Protein AF-A0A5J4ZX28-F1 (afdb_monomer_lite)

Structure (mmCIF, N/CA/C/O backbone):
data_AF-A0A5J4ZX28-F1
#
_entry.id   AF-A0A5J4ZX28-F1
#
loop_
_atom_site.group_PDB
_atom_site.id
_atom_site.type_symbol
_atom_site.label_atom_id
_atom_site.label_alt_id
_atom_site.label_comp_id
_atom_site.label_asym_id
_atom_site.label_entity_id
_atom_site.label_seq_id
_atom_site.pdbx_PDB_ins_code
_atom_site.Cartn_x
_atom_site.Cartn_y
_atom_site.Cartn_z
_atom_site.occupancy
_atom_site.B_iso_or_equiv
_atom_site.auth_seq_id
_atom_site.auth_comp_id
_atom_site.auth_asym_id
_atom_site.auth_atom_id
_atom_site.pdbx_PDB_model_num
ATOM 1 N N . MET A 1 1 ? 8.515 5.575 8.710 1.00 89.44 1 MET A N 1
ATOM 2 C CA . MET A 1 1 ? 7.646 5.617 7.503 1.00 89.44 1 MET A CA 1
ATOM 3 C C . MET A 1 1 ? 8.429 6.187 6.326 1.00 89.44 1 MET A C 1
ATOM 5 O O . MET A 1 1 ? 9.219 7.100 6.544 1.00 89.44 1 MET A O 1
ATOM 9 N N . LYS A 1 2 ? 8.198 5.712 5.093 1.00 91.31 2 LYS A N 1
ATOM 10 C CA . LYS A 1 2 ? 8.912 6.190 3.888 1.00 91.31 2 LYS A CA 1
ATOM 11 C C . LYS A 1 2 ? 7.958 6.569 2.749 1.00 91.31 2 LYS A C 1
ATOM 13 O O . LYS A 1 2 ? 6.791 6.191 2.759 1.00 91.31 2 LYS A O 1
ATOM 18 N N . SER A 1 3 ? 8.493 7.302 1.781 1.00 92.75 3 SER A N 1
ATOM 19 C CA . SER A 1 3 ? 7.959 7.536 0.434 1.00 92.75 3 SER A CA 1
ATOM 20 C C . SER A 1 3 ? 9.163 7.532 -0.517 1.00 92.75 3 SER A C 1
ATOM 22 O O . SER A 1 3 ? 10.286 7.781 -0.069 1.00 92.75 3 SER A O 1
ATOM 24 N N . GLY A 1 4 ? 8.968 7.169 -1.780 1.00 92.81 4 GLY A N 1
ATOM 25 C CA . GLY A 1 4 ? 10.059 7.068 -2.747 1.00 92.81 4 GLY A CA 1
ATOM 26 C C . GLY A 1 4 ? 9.598 6.525 -4.090 1.00 92.81 4 GLY A C 1
ATOM 27 O O . GLY A 1 4 ? 8.413 6.254 -4.277 1.00 92.81 4 GLY A O 1
ATOM 28 N N . GLU A 1 5 ? 10.544 6.372 -5.010 1.00 94.69 5 GLU A N 1
ATOM 29 C CA . GLU A 1 5 ? 10.268 5.946 -6.380 1.00 94.69 5 GLU A CA 1
ATOM 30 C C . GLU A 1 5 ? 9.653 4.543 -6.446 1.00 94.69 5 GLU A C 1
ATOM 32 O O . GLU A 1 5 ? 10.045 3.617 -5.727 1.00 94.69 5 GLU A O 1
ATOM 37 N N . VAL A 1 6 ? 8.691 4.392 -7.351 1.00 96.00 6 VAL A N 1
ATOM 38 C CA . VAL A 1 6 ? 8.097 3.112 -7.722 1.00 96.00 6 VAL A CA 1
ATOM 39 C C . VAL A 1 6 ? 9.011 2.417 -8.723 1.00 96.00 6 VAL A C 1
ATOM 41 O O . VAL A 1 6 ? 9.373 2.975 -9.760 1.00 96.00 6 VAL A O 1
ATOM 44 N N . VAL A 1 7 ? 9.367 1.165 -8.440 1.00 95.38 7 VAL A N 1
ATOM 45 C CA . VAL A 1 7 ? 10.184 0.361 -9.351 1.00 95.38 7 VAL A CA 1
ATOM 46 C C . VAL A 1 7 ? 9.310 -0.094 -10.518 1.00 95.38 7 VAL A C 1
ATOM 48 O O . VAL A 1 7 ? 8.429 -0.936 -10.359 1.00 95.38 7 VAL A O 1
ATOM 51 N N . THR A 1 8 ? 9.555 0.479 -11.697 1.00 95.38 8 THR A N 1
ATOM 52 C CA . THR A 1 8 ? 8.726 0.263 -12.903 1.00 95.38 8 THR A CA 1
ATOM 53 C C . THR A 1 8 ? 9.358 -0.656 -13.943 1.00 95.38 8 THR A C 1
ATOM 55 O O . THR A 1 8 ? 8.725 -0.989 -14.942 1.00 95.38 8 THR A O 1
ATOM 58 N N . GLU A 1 9 ? 10.598 -1.078 -13.712 1.00 96.50 9 GLU A N 1
ATOM 59 C CA . GLU A 1 9 ? 11.322 -1.984 -14.599 1.00 96.50 9 GLU A CA 1
ATOM 60 C C . GLU A 1 9 ? 10.996 -3.438 -14.253 1.00 96.50 9 GLU A C 1
ATOM 62 O O . GLU A 1 9 ? 11.308 -3.915 -13.157 1.00 96.50 9 GLU A O 1
ATOM 67 N N . GLU A 1 10 ? 10.381 -4.144 -15.200 1.00 96.50 10 GLU A N 1
ATOM 68 C CA . GLU A 1 10 ? 10.044 -5.558 -15.059 1.00 96.50 10 GLU A CA 1
ATOM 69 C C . GLU A 1 10 ? 11.309 -6.405 -14.829 1.00 96.50 10 GLU A C 1
ATOM 71 O O . GLU A 1 10 ? 12.354 -6.189 -15.445 1.00 96.50 10 GLU A O 1
ATOM 76 N N . GLY A 1 11 ? 11.230 -7.359 -13.900 1.00 95.56 11 GLY A N 1
ATOM 77 C CA . GLY A 1 11 ? 12.352 -8.227 -13.526 1.00 95.56 11 GLY A CA 1
ATOM 78 C C . GLY A 1 11 ? 13.293 -7.659 -12.457 1.00 95.56 11 GLY A C 1
ATOM 79 O O . GLY A 1 11 ? 14.126 -8.406 -11.939 1.00 95.56 11 GLY A O 1
ATOM 80 N N . LYS A 1 12 ? 13.159 -6.384 -12.059 1.00 96.81 12 LYS A N 1
ATOM 81 C CA . LYS A 1 12 ? 13.876 -5.860 -10.885 1.00 96.81 12 LYS A CA 1
ATOM 82 C C . LYS A 1 12 ? 13.208 -6.298 -9.574 1.00 96.81 12 LYS A C 1
ATOM 84 O O . LYS A 1 12 ? 11.982 -6.428 -9.520 1.00 96.81 12 LYS A O 1
ATOM 89 N N . PRO A 1 13 ? 13.983 -6.474 -8.484 1.00 94.50 13 PRO A N 1
ATOM 90 C CA . PRO A 1 13 ? 13.411 -6.616 -7.153 1.00 94.50 13 PRO A CA 1
ATOM 91 C C . PRO A 1 13 ? 12.467 -5.454 -6.858 1.00 94.50 13 PRO A C 1
ATOM 93 O O . PRO A 1 13 ? 12.797 -4.302 -7.143 1.00 94.50 13 PRO A O 1
ATOM 96 N N . TRP A 1 14 ? 11.319 -5.770 -6.265 1.00 92.69 14 TRP A N 1
ATOM 97 C CA . TRP A 1 14 ? 10.286 -4.795 -5.906 1.00 92.69 14 TRP A CA 1
ATOM 98 C C . TRP A 1 14 ? 9.559 -4.137 -7.084 1.00 92.69 14 TRP A C 1
ATOM 100 O O . TRP A 1 14 ? 8.841 -3.162 -6.862 1.00 92.69 14 TRP A O 1
ATOM 110 N N . TYR A 1 15 ? 9.690 -4.676 -8.305 1.00 95.81 15 TYR A N 1
ATOM 111 C CA . TYR A 1 15 ? 8.867 -4.265 -9.443 1.00 95.81 15 TYR A CA 1
ATOM 112 C C . TYR A 1 15 ? 7.376 -4.271 -9.079 1.00 95.81 15 TYR A C 1
A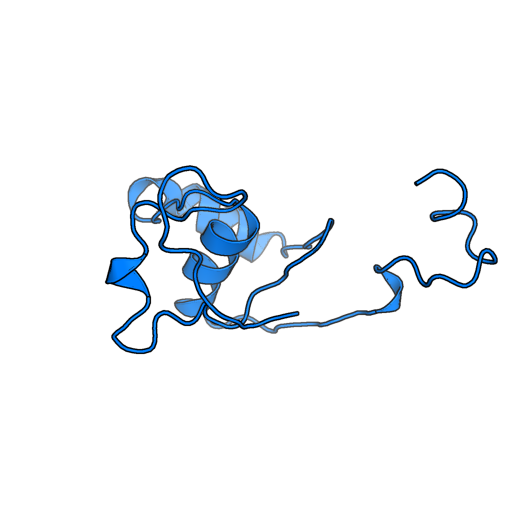TOM 114 O O . TYR A 1 15 ? 6.870 -5.248 -8.526 1.00 95.81 15 TYR A O 1
ATOM 122 N N . GLU A 1 16 ? 6.689 -3.173 -9.387 1.00 96.44 16 GLU A N 1
ATOM 123 C CA . GLU A 1 16 ? 5.256 -3.004 -9.160 1.00 96.44 16 GLU A CA 1
ATOM 124 C C . GLU A 1 16 ? 4.518 -3.034 -10.509 1.00 96.44 16 GLU A C 1
ATOM 126 O O . GLU A 1 16 ? 4.594 -2.061 -11.260 1.00 96.44 16 GLU A O 1
ATOM 131 N N . PRO A 1 17 ? 3.796 -4.117 -10.851 1.00 96.25 17 PRO A N 1
ATOM 132 C CA . PRO A 1 17 ? 3.094 -4.246 -12.130 1.00 96.25 17 PRO A CA 1
ATOM 133 C C . PRO A 1 17 ? 2.067 -3.139 -12.388 1.00 96.25 17 PRO A C 1
ATOM 135 O O . PRO A 1 17 ? 1.816 -2.766 -13.534 1.00 96.25 17 PRO A O 1
ATOM 138 N N . GLU A 1 18 ? 1.477 -2.582 -11.330 1.00 95.75 18 GLU A N 1
ATOM 139 C CA . GLU A 1 18 ? 0.489 -1.510 -11.420 1.00 95.75 18 GLU A CA 1
ATOM 140 C C . GLU A 1 18 ? 1.091 -0.131 -11.124 1.00 95.75 18 GLU A C 1
ATOM 142 O O . GLU A 1 18 ? 0.387 0.778 -10.681 1.00 95.75 18 GLU A O 1
ATOM 147 N N . TRP A 1 19 ? 2.385 0.056 -11.419 1.00 94.69 19 TRP A N 1
ATOM 148 C CA . TRP A 1 19 ? 3.127 1.297 -11.165 1.00 94.69 19 TRP A CA 1
ATOM 149 C C . TRP A 1 19 ? 2.460 2.555 -11.739 1.00 94.69 19 TRP A C 1
ATOM 151 O O . TRP A 1 19 ? 2.621 3.652 -11.208 1.00 94.69 19 TRP A O 1
ATOM 161 N N . TRP A 1 20 ? 1.686 2.410 -12.815 1.00 93.06 20 TRP A N 1
ATOM 162 C CA . TRP A 1 20 ? 0.977 3.507 -13.475 1.00 93.06 20 TRP A CA 1
ATOM 163 C C . TRP A 1 20 ? -0.148 4.107 -12.616 1.00 93.06 20 TRP A C 1
ATOM 165 O O . TRP A 1 20 ? -0.649 5.183 -12.930 1.00 93.06 20 TRP A O 1
ATOM 175 N N . LYS A 1 21 ? -0.541 3.446 -11.519 1.00 94.06 21 LYS A N 1
ATOM 176 C CA . LYS A 1 21 ? -1.548 3.946 -10.568 1.00 94.06 21 LYS A CA 1
ATOM 177 C C . LYS A 1 21 ? -0.990 4.921 -9.531 1.00 94.06 21 LYS A C 1
ATOM 179 O O . LYS A 1 21 ? -1.771 5.558 -8.831 1.00 94.06 21 LYS A O 1
ATOM 184 N N . PHE A 1 22 ? 0.331 5.067 -9.433 1.00 92.94 22 PHE A N 1
ATOM 185 C CA . PHE A 1 22 ? 1.000 5.908 -8.430 1.00 92.94 22 PHE A CA 1
ATOM 186 C C . PHE A 1 22 ? 1.270 7.338 -8.929 1.00 92.94 22 PHE A C 1
ATOM 188 O O . PHE A 1 22 ? 2.209 7.998 -8.485 1.00 92.94 22 PHE A O 1
ATOM 195 N N . GLY A 1 23 ? 0.432 7.813 -9.853 1.00 87.88 23 GLY A N 1
ATOM 196 C CA . GLY A 1 23 ? 0.533 9.141 -10.453 1.00 87.88 23 GLY A CA 1
ATOM 197 C C . GLY A 1 23 ? 1.710 9.298 -11.417 1.00 87.88 23 GLY A C 1
ATOM 198 O O . GLY A 1 23 ? 2.514 8.386 -11.623 1.00 87.88 23 GLY A O 1
ATOM 199 N N . ASP A 1 24 ? 1.805 10.488 -12.006 1.00 87.81 24 ASP A N 1
ATOM 200 C CA . ASP A 1 24 ? 2.779 10.790 -13.063 1.00 87.81 24 ASP A CA 1
ATOM 201 C C . ASP A 1 24 ? 4.226 10.781 -12.553 1.00 87.81 24 ASP A C 1
ATOM 203 O O . ASP A 1 24 ? 5.133 10.335 -13.255 1.00 87.81 24 ASP A O 1
ATOM 207 N N . GLU A 1 25 ? 4.437 11.205 -11.304 1.00 86.94 25 GLU A N 1
ATOM 208 C CA . GLU A 1 25 ? 5.748 11.181 -10.641 1.00 86.94 25 GLU A CA 1
ATOM 209 C C . GLU A 1 25 ? 6.179 9.772 -10.210 1.00 86.94 25 GLU A C 1
ATOM 211 O O . GLU A 1 25 ? 7.309 9.599 -9.759 1.00 86.94 25 GLU A O 1
ATOM 216 N N . LYS A 1 26 ? 5.293 8.766 -10.315 1.00 89.50 26 LYS A N 1
ATOM 217 C CA . LYS A 1 26 ? 5.557 7.365 -9.944 1.00 89.50 26 LYS A CA 1
ATOM 218 C C . LYS A 1 26 ? 6.220 7.250 -8.573 1.00 89.50 26 LYS A C 1
ATOM 220 O O . LYS A 1 26 ? 7.226 6.563 -8.401 1.00 89.50 26 LYS A O 1
ATOM 225 N N . THR A 1 27 ? 5.655 7.951 -7.597 1.00 93.06 27 THR A N 1
ATOM 226 C CA . THR A 1 27 ? 6.158 7.980 -6.225 1.00 93.06 27 THR A CA 1
ATOM 227 C C . THR A 1 27 ? 5.154 7.292 -5.313 1.00 93.06 27 THR A C 1
ATOM 229 O O . THR A 1 27 ? 3.967 7.617 -5.309 1.00 93.06 27 THR A O 1
ATOM 232 N N . TYR A 1 28 ? 5.620 6.334 -4.512 1.00 92.50 28 TYR A N 1
ATOM 233 C CA . TYR A 1 28 ? 4.788 5.714 -3.492 1.00 92.50 28 TYR A CA 1
ATOM 234 C C . TYR A 1 28 ? 4.308 6.774 -2.501 1.00 92.50 28 TYR A C 1
ATOM 236 O O . TYR A 1 28 ? 5.102 7.561 -1.977 1.00 92.50 28 TYR A O 1
ATOM 244 N N . PHE A 1 29 ? 3.023 6.738 -2.157 1.00 91.94 29 PHE A N 1
ATOM 245 C CA . PHE A 1 29 ? 2.503 7.489 -1.017 1.00 91.94 29 PHE A CA 1
ATOM 246 C C . PHE A 1 29 ? 3.250 7.126 0.268 1.00 91.94 29 PHE A C 1
ATOM 248 O O . PHE A 1 29 ? 3.874 6.069 0.379 1.00 91.94 29 PHE A O 1
ATOM 255 N N . ARG A 1 30 ? 3.174 7.998 1.275 1.00 92.25 30 ARG A N 1
ATOM 256 C CA . ARG A 1 30 ? 3.830 7.742 2.556 1.00 92.25 30 ARG A CA 1
ATOM 257 C C . ARG A 1 30 ? 3.202 6.525 3.242 1.00 92.25 30 ARG A C 1
ATOM 259 O O . ARG A 1 30 ? 2.033 6.562 3.605 1.00 92.25 30 ARG A O 1
ATOM 266 N N . HIS A 1 31 ? 3.987 5.473 3.451 1.00 93.56 31 HIS A N 1
ATOM 267 C CA . HIS A 1 31 ? 3.537 4.210 4.046 1.00 93.56 31 HIS A CA 1
ATOM 268 C C . HIS A 1 31 ? 4.504 3.713 5.129 1.00 93.56 31 HIS A C 1
ATOM 270 O O . HIS A 1 31 ? 5.639 4.194 5.278 1.00 93.56 31 HIS A O 1
ATOM 276 N N . ALA A 1 32 ? 4.027 2.765 5.935 1.00 93.25 32 ALA A N 1
ATOM 277 C CA . ALA A 1 32 ? 4.808 2.101 6.969 1.00 93.25 32 ALA A CA 1
ATOM 278 C C . ALA A 1 32 ? 5.697 1.020 6.341 1.00 93.25 32 ALA A C 1
ATOM 280 O O . ALA A 1 32 ? 5.373 -0.159 6.363 1.00 93.25 32 ALA A O 1
ATOM 281 N N . ALA A 1 33 ? 6.806 1.452 5.749 1.00 87.00 33 ALA A N 1
ATOM 282 C CA . ALA A 1 33 ? 7.797 0.541 5.205 1.00 87.00 33 ALA A CA 1
ATOM 283 C C . ALA A 1 33 ? 8.721 -0.023 6.279 1.00 87.00 33 ALA A C 1
ATOM 285 O O . ALA A 1 33 ? 9.139 0.699 7.188 1.00 87.00 33 ALA A O 1
ATOM 286 N N . GLY A 1 34 ? 9.113 -1.278 6.093 1.00 80.25 34 GLY A N 1
ATOM 287 C CA . GLY A 1 34 ? 9.998 -2.004 6.992 1.00 80.25 34 GLY A CA 1
ATOM 288 C C . GLY A 1 34 ? 9.433 -3.381 7.301 1.00 80.25 34 GLY A C 1
ATOM 289 O O . GLY A 1 34 ? 8.591 -3.898 6.578 1.00 80.25 34 GLY A O 1
ATOM 290 N N . SER A 1 35 ? 9.908 -3.972 8.388 1.00 80.38 35 SER A N 1
ATOM 291 C CA . SER A 1 35 ? 9.537 -5.323 8.814 1.00 80.38 35 SER A CA 1
ATOM 292 C C . SER A 1 35 ? 8.297 -5.376 9.712 1.00 80.38 35 SER A C 1
ATOM 294 O O . SER A 1 35 ? 7.831 -6.469 10.027 1.00 80.38 35 SER A O 1
ATOM 296 N N . LEU A 1 36 ? 7.768 -4.229 10.153 1.00 87.44 36 LEU A N 1
ATOM 297 C CA . LEU A 1 36 ? 6.638 -4.180 11.077 1.00 87.44 36 LEU A CA 1
ATOM 298 C C . LEU A 1 36 ? 5.766 -2.941 10.857 1.00 87.44 36 LEU A C 1
ATOM 300 O O . LEU A 1 36 ? 6.250 -1.810 10.848 1.00 87.44 36 LEU A O 1
ATOM 304 N N . PHE A 1 37 ? 4.457 -3.163 10.796 1.00 91.94 37 PHE A N 1
ATOM 305 C CA . PHE A 1 37 ? 3.436 -2.140 10.981 1.00 91.94 37 PHE A CA 1
ATOM 306 C C . PHE A 1 37 ? 2.386 -2.655 11.970 1.00 91.94 37 PHE A C 1
ATOM 308 O O . PHE A 1 37 ? 2.117 -3.853 12.051 1.00 91.94 37 PHE A O 1
ATOM 315 N N . ILE A 1 38 ? 1.797 -1.747 12.747 1.00 93.62 38 ILE A N 1
ATOM 316 C CA . ILE A 1 38 ? 0.793 -2.076 13.763 1.00 93.62 38 ILE A CA 1
ATOM 317 C C . ILE A 1 38 ? -0.481 -1.307 13.436 1.00 93.62 38 ILE A C 1
ATOM 319 O O . ILE A 1 38 ? -0.455 -0.090 13.263 1.00 93.62 38 ILE A O 1
ATOM 323 N N . L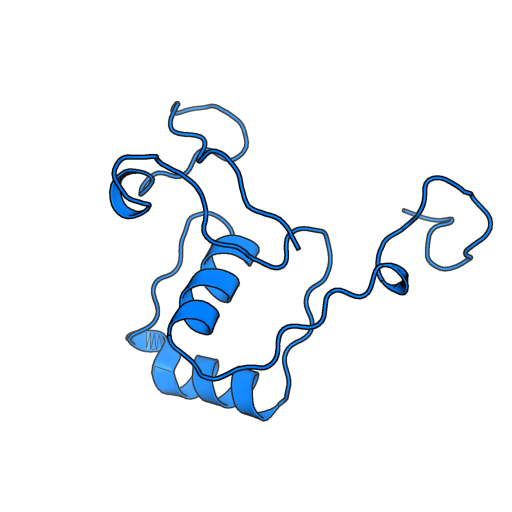EU A 1 39 ? -1.603 -2.021 13.375 1.00 95.94 39 LEU A N 1
ATOM 324 C CA . LEU A 1 39 ? -2.925 -1.440 13.166 1.00 95.94 39 LEU A CA 1
ATOM 325 C C . LEU A 1 39 ? -3.760 -1.573 14.438 1.00 95.94 39 LEU A C 1
ATOM 327 O O . LEU A 1 39 ? -3.714 -2.588 15.135 1.00 95.94 39 LEU A O 1
ATOM 331 N N . SER A 1 40 ? -4.564 -0.552 14.732 1.00 97.62 40 SER A N 1
ATOM 332 C CA . SER A 1 40 ? -5.549 -0.642 15.809 1.00 97.62 40 SER A CA 1
ATOM 333 C C . SER A 1 40 ? -6.644 -1.650 15.448 1.00 97.62 40 SER A C 1
ATOM 335 O O . SER A 1 40 ? -6.945 -1.872 14.273 1.00 97.62 40 SER A O 1
ATOM 337 N N . LYS A 1 41 ? -7.299 -2.227 16.463 1.00 98.19 41 LYS A N 1
ATOM 338 C CA . LYS A 1 41 ? -8.398 -3.188 16.268 1.00 98.19 41 LYS A CA 1
ATOM 339 C C . LYS A 1 41 ? -9.468 -2.667 15.300 1.00 98.19 41 LYS A C 1
ATOM 341 O O . LYS A 1 41 ? -9.924 -3.415 14.441 1.00 98.19 41 LYS A O 1
ATOM 346 N N . ASN A 1 42 ? -9.831 -1.391 15.413 1.00 97.81 42 ASN A N 1
ATOM 347 C CA . ASN A 1 42 ? -10.862 -0.782 14.574 1.00 97.81 42 ASN A CA 1
ATOM 348 C C . ASN A 1 42 ? -10.425 -0.698 13.104 1.00 97.81 42 ASN A C 1
ATOM 350 O O . ASN A 1 42 ? -11.230 -0.971 12.219 1.00 97.81 42 ASN A O 1
ATOM 354 N N . LEU A 1 43 ? -9.152 -0.377 12.838 1.00 97.50 43 LEU A N 1
ATOM 355 C CA . LEU A 1 43 ? -8.615 -0.352 11.474 1.00 97.50 43 LEU A CA 1
ATOM 356 C C . LEU A 1 43 ? -8.554 -1.759 10.873 1.00 97.50 43 LEU A C 1
ATOM 358 O O . LEU A 1 43 ? -8.946 -1.947 9.726 1.00 97.50 43 LEU A O 1
ATOM 362 N N . VAL A 1 44 ? -8.153 -2.765 11.658 1.00 97.56 44 VAL A N 1
ATOM 363 C CA . VAL A 1 44 ? -8.168 -4.170 11.213 1.00 97.56 44 VAL A CA 1
ATOM 364 C C . VAL A 1 44 ? -9.589 -4.624 10.871 1.00 97.56 44 VAL A C 1
ATOM 366 O O . VAL A 1 44 ? -9.813 -5.236 9.829 1.00 97.56 44 VAL A O 1
ATOM 369 N N . GLN A 1 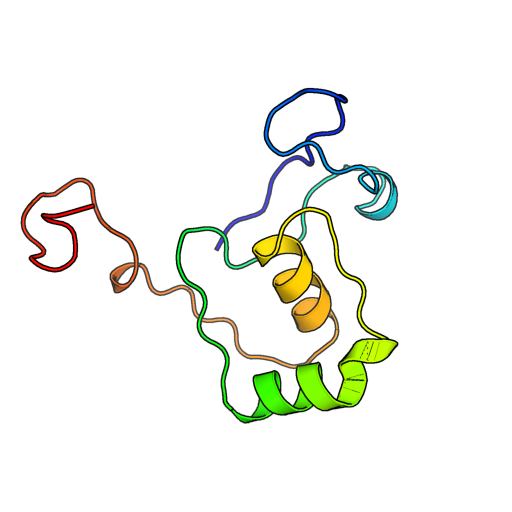45 ? -10.570 -4.293 11.714 1.00 98.06 45 GLN A N 1
ATOM 370 C CA . GLN A 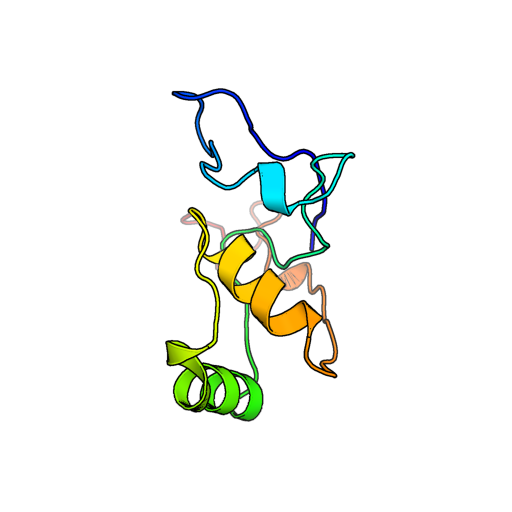1 45 ? -11.976 -4.605 11.444 1.00 98.06 45 GLN A CA 1
ATOM 371 C C . GLN A 1 45 ? -12.487 -3.901 10.186 1.00 98.06 45 GLN A C 1
ATOM 373 O O . GLN A 1 45 ? -13.160 -4.536 9.376 1.00 98.06 45 GLN A O 1
ATOM 378 N N . TYR A 1 46 ? -12.141 -2.625 9.994 1.00 97.00 46 TYR A N 1
ATOM 379 C CA . TYR A 1 46 ? -12.495 -1.875 8.791 1.00 97.00 46 TYR A CA 1
ATOM 380 C C . TYR A 1 46 ? -11.947 -2.546 7.527 1.00 97.00 46 TYR A C 1
ATOM 382 O O . TYR A 1 46 ? -12.705 -2.765 6.582 1.00 97.00 46 TYR A O 1
ATOM 390 N N . VAL A 1 47 ? -10.665 -2.926 7.532 1.00 97.00 47 VAL A N 1
ATOM 391 C CA . VAL A 1 47 ? -10.029 -3.632 6.410 1.00 97.00 47 VAL A CA 1
ATOM 392 C C . VAL A 1 47 ? -10.731 -4.958 6.131 1.00 97.00 47 VAL A C 1
ATOM 394 O O . VAL A 1 47 ? -11.062 -5.244 4.986 1.00 97.00 47 VAL A O 1
ATOM 397 N N . ASN A 1 48 ? -11.025 -5.746 7.168 1.00 97.56 48 ASN A N 1
ATOM 398 C CA . ASN A 1 48 ? -11.694 -7.035 7.009 1.00 97.56 48 ASN A CA 1
ATOM 399 C C . ASN A 1 48 ? -13.101 -6.896 6.398 1.00 97.56 48 ASN A C 1
ATOM 401 O O . ASN A 1 48 ? -13.431 -7.598 5.443 1.00 97.56 48 ASN A O 1
ATOM 405 N N . ILE A 1 49 ? -13.910 -5.966 6.920 1.00 98.19 49 ILE A N 1
ATOM 406 C CA . ILE A 1 49 ? -15.286 -5.716 6.455 1.00 98.19 49 ILE A CA 1
ATOM 407 C C . ILE A 1 49 ? -15.302 -5.240 4.997 1.00 98.19 49 ILE A C 1
ATOM 409 O O . ILE A 1 49 ? -16.160 -5.660 4.227 1.00 98.19 49 ILE A O 1
ATOM 413 N N . ASN A 1 50 ? -14.353 -4.385 4.612 1.00 97.25 50 ASN A N 1
ATOM 414 C CA . ASN A 1 50 ? -14.324 -3.751 3.292 1.00 97.25 50 ASN A CA 1
ATOM 415 C C . ASN A 1 50 ? -13.358 -4.428 2.311 1.00 97.25 50 ASN A C 1
ATOM 417 O O . ASN A 1 50 ? -13.105 -3.880 1.242 1.00 97.25 50 ASN A O 1
ATOM 421 N N . SER A 1 51 ? -12.828 -5.605 2.650 1.00 96.25 51 SER A N 1
ATOM 422 C CA . SER A 1 51 ? -11.753 -6.283 1.912 1.00 96.25 51 SER A CA 1
ATOM 423 C C . SER A 1 51 ? -12.018 -6.433 0.411 1.00 96.25 51 SER A C 1
ATOM 425 O O . SER A 1 51 ? -11.103 -6.258 -0.385 1.00 96.25 51 SER A O 1
ATOM 427 N N . ALA A 1 52 ? -13.270 -6.665 0.006 1.00 97.38 52 ALA A N 1
ATOM 428 C CA . ALA A 1 52 ? -13.656 -6.775 -1.404 1.00 97.38 52 ALA A CA 1
ATOM 429 C C . ALA A 1 52 ? -13.483 -5.472 -2.213 1.00 97.38 52 ALA A C 1
ATOM 431 O O . ALA A 1 52 ? -13.330 -5.524 -3.432 1.00 97.38 52 ALA A O 1
ATOM 432 N N . SER A 1 53 ? -13.510 -4.314 -1.551 1.00 96.12 53 SER A N 1
ATOM 433 C CA . SER A 1 53 ? -13.357 -2.991 -2.172 1.00 96.12 53 SER A CA 1
ATOM 434 C C . SER A 1 53 ? -11.922 -2.463 -2.100 1.00 96.12 53 SER A C 1
ATOM 436 O O . SER A 1 53 ? -11.620 -1.423 -2.686 1.00 96.12 53 SER A O 1
ATOM 438 N N . LEU A 1 54 ? -11.043 -3.135 -1.353 1.00 96.06 54 LEU A N 1
ATOM 439 C CA . LEU A 1 54 ? -9.673 -2.697 -1.123 1.00 96.06 54 LEU A CA 1
ATOM 440 C C . LEU A 1 54 ? -8.734 -3.256 -2.192 1.00 96.06 54 LEU A C 1
ATOM 442 O O . LEU A 1 54 ? -8.782 -4.431 -2.553 1.00 96.06 54 LEU A O 1
ATOM 446 N N . LYS A 1 55 ? -7.860 -2.391 -2.711 1.00 95.31 55 LYS A N 1
ATOM 447 C CA . LYS A 1 55 ? -6.890 -2.769 -3.734 1.00 95.31 55 LYS A CA 1
ATOM 448 C C . LYS A 1 55 ? -5.626 -3.336 -3.092 1.00 95.31 55 LYS A C 1
ATOM 450 O O . LYS A 1 55 ? -4.976 -2.649 -2.311 1.00 95.31 55 LYS A O 1
ATOM 455 N N . ASN A 1 56 ? -5.254 -4.551 -3.482 1.00 96.25 56 ASN A N 1
ATOM 456 C CA . ASN A 1 56 ? -3.942 -5.121 -3.177 1.00 96.25 56 ASN A CA 1
ATOM 457 C C . ASN A 1 56 ? -2.971 -4.805 -4.319 1.00 96.25 56 ASN A C 1
ATOM 459 O O . ASN A 1 56 ? -3.339 -4.924 -5.494 1.00 96.25 56 ASN A O 1
ATOM 463 N N . TYR A 1 57 ? -1.760 -4.418 -3.940 1.00 95.56 57 TYR A N 1
ATOM 464 C CA . TYR A 1 57 ? -0.600 -4.182 -4.798 1.00 95.56 57 TYR A CA 1
ATOM 465 C C . TYR A 1 57 ? 0.400 -5.338 -4.661 1.00 95.56 57 TYR A C 1
ATOM 467 O O . TYR A 1 57 ? 0.144 -6.283 -3.910 1.00 95.56 57 TYR A O 1
ATOM 475 N N . ALA A 1 58 ? 1.526 -5.291 -5.380 1.00 95.94 58 ALA A N 1
ATOM 476 C CA . ALA A 1 58 ? 2.515 -6.371 -5.341 1.00 95.94 58 ALA A CA 1
ATOM 477 C C . ALA A 1 58 ? 3.158 -6.543 -3.955 1.00 95.94 58 ALA A C 1
ATOM 479 O O . ALA A 1 58 ? 3.573 -7.649 -3.607 1.00 95.94 58 ALA A O 1
ATOM 480 N N . HIS A 1 59 ? 3.194 -5.466 -3.166 1.00 94.50 59 HIS A N 1
ATOM 481 C CA . HIS A 1 59 ? 3.795 -5.426 -1.832 1.00 94.50 59 HIS A CA 1
ATOM 482 C C . HIS A 1 59 ? 2.735 -5.146 -0.759 1.00 94.50 59 HIS A C 1
ATOM 484 O O . HIS A 1 59 ? 1.771 -4.396 -0.968 1.00 94.50 59 HIS A O 1
ATOM 490 N N . ASP A 1 60 ? 2.882 -5.783 0.397 1.00 94.62 60 ASP A N 1
ATOM 491 C CA . ASP A 1 60 ? 1.918 -5.747 1.497 1.00 94.62 60 ASP A CA 1
ATOM 492 C C . ASP A 1 60 ? 1.893 -4.390 2.211 1.00 94.62 60 ASP A C 1
ATOM 494 O O . ASP A 1 60 ? 0.816 -3.846 2.460 1.00 94.62 60 ASP A O 1
ATOM 498 N N . ASP A 1 61 ? 3.060 -3.800 2.465 1.00 94.19 61 ASP A N 1
ATOM 499 C CA . ASP A 1 61 ? 3.216 -2.462 3.038 1.00 94.19 61 ASP A CA 1
ATOM 500 C C . ASP A 1 61 ? 2.595 -1.370 2.148 1.00 94.19 61 ASP A C 1
ATOM 502 O O . ASP A 1 61 ? 1.932 -0.452 2.648 1.00 94.19 61 ASP A O 1
ATOM 506 N N . ILE A 1 62 ? 2.723 -1.514 0.827 1.00 95.44 62 ILE A N 1
ATOM 507 C CA . ILE A 1 62 ? 2.043 -0.679 -0.167 1.00 95.44 62 ILE A CA 1
ATOM 508 C C . ILE A 1 62 ? 0.532 -0.904 -0.097 1.00 95.44 62 ILE A C 1
ATOM 510 O O . ILE A 1 62 ? -0.230 0.056 0.009 1.00 95.44 62 ILE A O 1
ATOM 514 N N . SER A 1 63 ? 0.069 -2.152 -0.079 1.00 95.62 63 SER A N 1
ATOM 515 C CA . SER A 1 63 ? -1.363 -2.458 0.032 1.00 95.62 63 SER A CA 1
ATOM 516 C C . SER A 1 63 ? -1.980 -1.802 1.269 1.00 95.62 63 SER A C 1
ATOM 518 O O . SER A 1 63 ? -2.902 -0.995 1.143 1.00 95.62 63 SER A O 1
ATOM 520 N N . VAL A 1 64 ? -1.402 -2.033 2.449 1.00 95.94 64 VAL A N 1
ATOM 521 C CA . VAL A 1 64 ? -1.884 -1.459 3.710 1.00 95.94 64 VAL A CA 1
ATOM 522 C C . VAL A 1 64 ? -1.832 0.062 3.683 1.00 95.94 64 VAL A C 1
ATOM 524 O O . VAL A 1 64 ? -2.819 0.710 4.033 1.00 95.94 64 VAL A O 1
ATOM 527 N N . GLY A 1 65 ? -0.724 0.659 3.240 1.00 94.94 65 GLY A N 1
ATOM 528 C CA . GLY A 1 65 ? -0.624 2.114 3.171 1.00 94.94 65 GLY A CA 1
ATOM 529 C C . GLY A 1 65 ? -1.662 2.733 2.226 1.00 94.94 65 GLY A C 1
ATOM 530 O O . GLY A 1 65 ? -2.203 3.794 2.537 1.00 94.94 65 GLY A O 1
ATOM 531 N N . SER A 1 66 ? -2.020 2.048 1.133 1.00 94.94 66 SER A N 1
ATOM 532 C CA . SER A 1 66 ? -3.059 2.517 0.210 1.00 94.94 66 SER A CA 1
ATOM 533 C C . SER A 1 66 ? -4.445 2.513 0.854 1.00 94.94 66 SER A C 1
ATOM 535 O O . SER A 1 66 ? -5.195 3.477 0.703 1.00 94.94 66 SER A O 1
ATOM 537 N N . TRP A 1 67 ? -4.769 1.477 1.636 1.00 95.81 67 TRP A N 1
ATOM 538 C CA . TRP A 1 67 ? -6.037 1.402 2.363 1.00 95.81 67 TRP A CA 1
ATOM 539 C C . TRP A 1 67 ? -6.112 2.493 3.424 1.00 95.81 67 TRP A C 1
ATOM 541 O O . TRP A 1 67 ? -7.172 3.079 3.635 1.00 95.81 67 TRP A O 1
ATOM 551 N N . MET A 1 68 ? -4.981 2.775 4.080 1.00 95.25 68 MET A N 1
ATOM 552 C CA . MET A 1 68 ? -4.907 3.783 5.133 1.00 95.25 68 MET A CA 1
ATOM 553 C C . MET A 1 68 ? -5.038 5.213 4.591 1.00 95.25 68 MET A C 1
ATOM 555 O O . MET A 1 68 ? -5.572 6.076 5.284 1.00 95.25 68 MET A O 1
ATOM 559 N N . MET A 1 69 ? -4.640 5.471 3.342 1.00 92.12 69 MET A N 1
ATOM 560 C CA . MET A 1 69 ? -4.729 6.804 2.734 1.00 92.12 69 MET A CA 1
ATOM 561 C C . MET A 1 69 ? -6.162 7.359 2.695 1.00 92.12 69 MET A C 1
ATOM 563 O O . MET A 1 69 ? -6.363 8.559 2.860 1.00 92.12 69 MET A O 1
ATOM 567 N N . GLY A 1 70 ? -7.153 6.487 2.487 1.00 89.75 70 GLY A N 1
ATOM 568 C CA . GLY A 1 70 ? -8.567 6.861 2.400 1.00 89.75 70 GLY A CA 1
ATOM 569 C C . GLY A 1 70 ? -9.298 6.938 3.744 1.00 89.75 70 GLY A C 1
ATOM 570 O O . GLY A 1 70 ? -10.483 7.266 3.763 1.00 89.75 70 GLY A O 1
ATOM 571 N N . VAL A 1 71 ? -8.635 6.628 4.863 1.00 93.38 71 VAL A N 1
ATOM 572 C CA . VAL A 1 71 ? -9.242 6.635 6.203 1.00 93.38 71 VAL A CA 1
ATOM 573 C C . VAL A 1 71 ? -8.616 7.695 7.100 1.00 93.38 71 VAL A C 1
ATOM 575 O O . VAL A 1 71 ? -7.418 7.966 7.069 1.00 93.38 71 VAL A O 1
ATOM 578 N N . GLN A 1 72 ? -9.443 8.281 7.965 1.00 94.06 72 GLN A N 1
ATOM 579 C CA . GLN A 1 72 ? -8.989 9.227 8.977 1.00 94.06 72 GLN A CA 1
ATOM 580 C C . GLN A 1 72 ? -8.292 8.478 10.124 1.00 94.06 72 GLN A C 1
ATOM 582 O O . GLN A 1 72 ? -8.907 8.135 11.133 1.00 94.06 72 GLN A O 1
ATOM 587 N N . ALA A 1 73 ? -7.002 8.198 9.949 1.00 92.81 73 ALA A N 1
ATOM 588 C CA . ALA A 1 73 ? -6.162 7.498 10.915 1.00 92.81 73 ALA A CA 1
ATOM 589 C C . ALA A 1 73 ? -5.042 8.397 11.461 1.00 9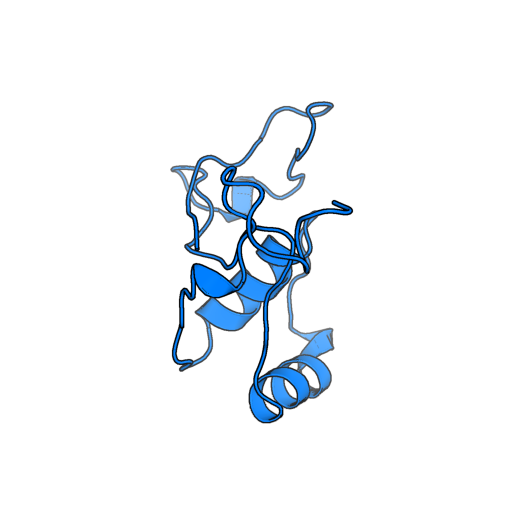2.81 73 ALA A C 1
ATOM 591 O O . ALA A 1 73 ? -4.575 9.325 10.799 1.00 92.81 73 ALA A O 1
ATOM 592 N N . THR A 1 74 ? -4.580 8.097 12.676 1.00 95.06 74 THR A N 1
ATOM 593 C CA . THR A 1 74 ? -3.362 8.691 13.238 1.00 95.06 74 THR A CA 1
ATOM 594 C C . THR A 1 74 ? -2.166 7.824 12.872 1.00 95.06 74 THR A C 1
ATOM 596 O O . THR A 1 74 ? -2.125 6.643 13.210 1.00 95.06 74 THR A O 1
ATOM 599 N N . TYR A 1 75 ? -1.183 8.426 12.211 1.00 93.56 75 TYR A N 1
ATOM 600 C CA . TYR A 1 75 ? 0.054 7.763 11.816 1.00 93.56 75 TYR A CA 1
ATOM 601 C C . TYR A 1 75 ? 1.125 8.002 12.877 1.00 93.56 75 TYR A C 1
ATOM 603 O O . TYR A 1 75 ? 1.404 9.148 13.229 1.00 93.56 75 TYR A O 1
ATOM 611 N N . ILE A 1 76 ? 1.720 6.922 13.382 1.00 92.94 76 ILE A N 1
ATOM 612 C CA . ILE A 1 76 ? 2.788 6.969 14.382 1.00 92.94 76 ILE A CA 1
ATOM 613 C C . ILE A 1 76 ? 4.017 6.294 13.781 1.00 92.94 76 ILE A C 1
ATOM 615 O O . ILE A 1 76 ? 3.961 5.129 13.395 1.00 92.94 76 ILE A O 1
ATOM 619 N N . ASP A 1 77 ? 5.114 7.042 13.699 1.00 90.94 77 ASP A N 1
ATOM 620 C CA . ASP A 1 77 ? 6.415 6.543 13.261 1.00 90.94 77 ASP A CA 1
ATOM 621 C C . ASP A 1 77 ? 7.306 6.360 14.493 1.00 90.94 77 ASP A C 1
ATOM 623 O O . ASP A 1 77 ? 7.795 7.338 15.059 1.00 90.94 77 ASP A O 1
ATOM 627 N N . ASP A 1 78 ? 7.451 5.117 14.955 1.00 88.94 78 ASP A N 1
ATOM 628 C CA . ASP A 1 78 ? 8.184 4.790 16.179 1.00 88.94 78 ASP A CA 1
ATOM 629 C C . ASP A 1 78 ? 9.479 4.043 15.855 1.00 88.94 78 ASP A C 1
ATOM 631 O O . ASP A 1 78 ? 9.488 2.835 15.611 1.00 88.94 78 ASP A O 1
ATOM 635 N N . SER A 1 79 ? 10.596 4.769 15.881 1.00 82.75 79 SER A N 1
ATOM 636 C CA . SER A 1 79 ? 11.922 4.222 15.582 1.00 82.75 79 SER A CA 1
ATOM 637 C C . SER A 1 79 ? 12.401 3.180 16.593 1.00 82.75 79 SER A C 1
ATOM 639 O O . SER A 1 79 ? 13.342 2.453 16.291 1.00 82.75 79 SER A O 1
ATOM 641 N N . ARG A 1 80 ? 11.752 3.050 17.759 1.00 82.88 80 ARG A N 1
ATOM 642 C CA . ARG A 1 80 ? 12.057 1.993 18.739 1.00 82.88 80 ARG A CA 1
ATOM 643 C C . ARG A 1 80 ? 11.646 0.607 18.246 1.00 82.88 80 ARG A C 1
ATOM 645 O O . ARG A 1 80 ? 12.129 -0.387 18.771 1.00 82.88 80 ARG A O 1
ATOM 652 N N . LEU A 1 81 ? 10.758 0.538 17.253 1.00 81.06 81 LEU A N 1
ATOM 653 C CA . LEU A 1 81 ? 10.391 -0.708 16.577 1.00 81.06 81 LEU A CA 1
ATOM 654 C C . LEU A 1 81 ? 11.384 -1.086 15.467 1.00 81.06 81 LEU A C 1
ATOM 656 O O . LEU A 1 81 ? 11.303 -2.186 14.923 1.00 81.06 81 LEU A O 1
ATOM 660 N N . CYS A 1 82 ? 12.319 -0.196 15.126 1.00 78.25 82 CYS A N 1
ATOM 661 C CA . CYS A 1 82 ? 13.352 -0.447 14.133 1.00 78.25 82 CYS A CA 1
ATOM 662 C C . CYS A 1 82 ? 14.638 -0.921 14.810 1.00 78.25 82 CYS A C 1
ATOM 664 O O . CYS A 1 82 ? 15.105 -0.328 15.783 1.00 78.25 82 CYS A O 1
ATOM 666 N N . CYS A 1 83 ? 15.279 -1.934 14.233 1.00 73.38 83 CYS A N 1
ATOM 667 C CA . CYS A 1 83 ? 16.623 -2.303 14.647 1.00 73.38 83 CYS A CA 1
ATOM 668 C C . CYS A 1 83 ? 17.622 -1.236 14.199 1.00 73.38 83 CYS A C 1
ATOM 670 O O . CYS A 1 83 ? 17.823 -1.000 13.008 1.00 73.38 83 CYS A O 1
ATOM 672 N N . SER A 1 84 ? 18.250 -0.578 15.169 1.00 65.62 84 SER A N 1
ATOM 673 C CA . SER A 1 84 ? 19.409 0.270 14.917 1.00 65.62 84 SER A CA 1
ATOM 674 C C . SER A 1 84 ? 20.651 -0.604 14.728 1.00 65.62 84 SER A C 1
ATOM 676 O O . SER A 1 84 ? 20.776 -1.672 15.321 1.00 65.62 84 SER A O 1
ATOM 678 N N . ASN A 1 85 ? 21.611 -0.140 13.924 1.00 57.22 85 ASN A N 1
ATOM 679 C CA . ASN A 1 85 ? 22.877 -0.853 13.701 1.00 57.22 85 ASN A CA 1
ATOM 680 C C . ASN A 1 85 ? 23.745 -0.950 14.986 1.00 57.22 85 ASN A C 1
ATOM 682 O O . ASN A 1 85 ? 24.785 -1.611 15.011 1.00 57.22 85 ASN A O 1
ATOM 686 N N . SER A 1 86 ? 23.333 -0.284 16.073 1.00 58.38 86 SER A N 1
ATOM 687 C CA . SER A 1 86 ? 23.878 -0.454 17.418 1.00 58.38 86 SER A CA 1
ATOM 688 C C . SER A 1 86 ? 23.344 -1.740 18.053 1.00 58.38 86 SER A C 1
ATOM 690 O O . SER A 1 86 ? 22.194 -1.816 18.471 1.00 58.38 86 SER A O 1
ATOM 692 N N . ARG A 1 87 ? 24.224 -2.743 18.165 1.00 53.50 87 ARG A N 1
ATOM 693 C CA . ARG A 1 87 ? 23.997 -4.111 18.686 1.00 53.50 87 ARG A CA 1
ATOM 694 C C . ARG A 1 87 ? 23.587 -4.217 20.173 1.00 53.50 87 ARG A C 1
ATOM 696 O O . ARG A 1 87 ? 23.955 -5.186 20.832 1.00 53.50 87 ARG A O 1
ATOM 703 N N . GLN A 1 88 ? 22.912 -3.225 20.747 1.00 58.00 88 GLN A N 1
ATOM 704 C CA . GLN A 1 88 ? 22.576 -3.208 22.177 1.00 58.00 88 GLN A CA 1
ATOM 705 C C . GLN A 1 88 ? 21.147 -3.663 22.491 1.00 58.00 88 GLN A C 1
ATOM 707 O O . GLN A 1 88 ? 20.876 -3.991 23.645 1.00 58.00 88 GLN A O 1
ATOM 712 N N . ASP A 1 89 ? 20.264 -3.769 21.495 1.00 57.84 89 ASP A N 1
ATOM 713 C CA . ASP A 1 89 ? 18.899 -4.248 21.714 1.00 57.84 89 ASP A CA 1
ATOM 714 C C . ASP A 1 89 ? 18.773 -5.764 21.508 1.00 57.84 89 ASP A C 1
ATOM 716 O O . ASP A 1 89 ? 19.015 -6.285 20.417 1.00 57.84 89 ASP A O 1
ATOM 720 N N . LYS A 1 90 ? 18.358 -6.484 22.561 1.00 60.53 90 LYS A N 1
ATOM 721 C CA . LYS A 1 90 ? 18.227 -7.958 22.563 1.00 60.53 90 LYS A CA 1
ATOM 722 C C . LYS A 1 90 ? 17.214 -8.481 21.538 1.00 60.53 90 LYS A C 1
ATOM 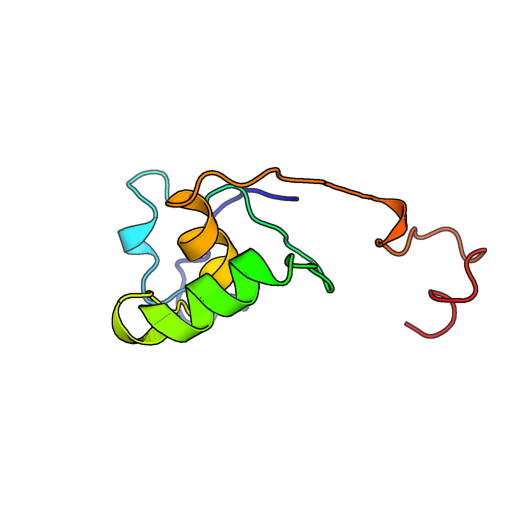724 O O . LYS A 1 90 ? 17.320 -9.621 21.098 1.00 60.53 90 LYS A O 1
ATOM 729 N N . VAL A 1 91 ? 16.232 -7.660 21.163 1.00 62.72 91 VAL A N 1
ATOM 730 C CA . VAL A 1 91 ? 15.249 -7.993 20.117 1.00 62.72 91 VAL A CA 1
ATOM 731 C C . VAL A 1 91 ? 15.920 -8.055 18.740 1.00 62.72 91 VAL A C 1
ATOM 733 O O . VAL A 1 91 ? 15.557 -8.878 17.910 1.00 62.72 91 VAL A O 1
ATOM 736 N N . CYS A 1 92 ? 16.951 -7.237 18.529 1.00 63.75 92 CYS A N 1
ATOM 737 C CA . CYS A 1 92 ? 17.646 -7.073 17.256 1.00 63.75 92 CYS A CA 1
ATOM 738 C C . CYS A 1 92 ? 18.956 -7.863 17.158 1.00 63.75 92 CYS A C 1
ATOM 740 O O . CYS A 1 92 ? 19.611 -7.837 16.125 1.00 63.75 92 CYS A O 1
ATOM 742 N N . SER A 1 93 ? 19.358 -8.575 18.215 1.00 61.47 93 SER A N 1
ATOM 743 C CA . SER A 1 93 ? 20.604 -9.353 18.229 1.00 61.47 93 SER A CA 1
ATOM 744 C C . SER A 1 93 ? 20.555 -10.674 17.444 1.00 61.47 93 SER A C 1
ATOM 746 O O . SER A 1 93 ? 21.580 -11.342 17.344 1.00 61.47 93 SER A O 1
ATOM 748 N N . LEU A 1 94 ? 19.386 -11.060 16.918 1.00 57.94 94 LEU A N 1
ATOM 749 C CA . LEU A 1 94 ? 19.159 -12.313 16.179 1.00 57.94 94 LEU A CA 1
ATOM 750 C C . LEU A 1 94 ? 18.626 -12.102 14.748 1.00 57.94 94 LEU A C 1
ATOM 752 O O . LEU A 1 94 ? 18.331 -13.091 14.079 1.00 57.94 94 LEU A O 1
ATOM 756 N N . ALA A 1 95 ? 18.457 -10.847 14.318 1.00 53.06 95 ALA A N 1
ATOM 757 C CA . ALA A 1 95 ? 17.970 -10.493 12.984 1.00 53.06 95 ALA A CA 1
ATOM 758 C C . ALA A 1 95 ? 19.107 -10.447 11.953 1.00 53.06 95 ALA A C 1
ATOM 760 O O . ALA A 1 95 ? 20.231 -10.040 12.333 1.00 53.06 95 ALA A O 1
#

Secondary structure (DSSP, 8-state):
-EEEE---STTSTT--TTGGGSTTTTEEEEE--SS-----HHHHHHHHHTGGGSPP-SSHHHHHHHHHHTS-------GGGS--SSTT-TTTTT-

pLDDT: mean 88.74, std 12.21, range [53.06, 98.19]

Sequence (95 aa):
MKSGEVVTEEGKPWYEPEWWKFGDEKTYFRHAAGSLFILSKNLVQYVNINSASLKNYAHDDISVGSWMMGVQATYIDDSRLCCSNSRQDKVCSLA

Organism: NCBI:txid561372

InterPro domains:
  IPR002659 Glycosyl transferase, family 31 [PF01762] (1-77)

Radius of gyration: 15.31 Å; chains: 1; bounding box: 39×24×38 Å

Foldseek 3Di:
DDKAAAQCDPPDPNHWVVLPVCDPRSMQDDWDDDDDDDDDPVLVVVCVVCVVVQDDIPDPRSSSRRSVVPDDDDDDDDCVPPDDPPCPDPVNVVD